Protein AF-A0A7C5HLB5-F1 (afdb_monomer)

Secondary structure (DSSP, 8-state):
--S--EEEES-TT---SS---HHHHHHHHHHTT-SEEEEE-SSTTS-HHHHHHHHHHHH-TT--EEEEE---TTTHHHHHTT-SEE---GGGEETTEE-HHHHHHHHHHHHHHHHHT--

Foldseek 3Di:
DVDAAEAEFPDLPDDDPDPDQSLRRLVVCVVVPHQAYEQEDNDPDDDPRLVSLVSNCVSPVPHAYEHEEDDDLVCPLVSVVRHDYYDYDPQQDDVNDGDVVSVVSSVVSVVVNVVVVVD

Structure (mmCIF, N/CA/C/O backbone):
data_AF-A0A7C5HLB5-F1
#
_entry.id   AF-A0A7C5HLB5-F1
#
loop_
_atom_site.group_PDB
_atom_site.id
_atom_site.type_symbol
_atom_site.label_atom_id
_atom_site.label_alt_id
_atom_site.label_comp_id
_atom_site.label_asym_id
_atom_site.label_entity_id
_atom_site.label_seq_id
_atom_site.pdbx_PDB_ins_code
_atom_site.Cartn_x
_atom_site.Cartn_y
_atom_site.Cartn_z
_atom_site.occupancy
_atom_site.B_iso_or_equiv
_atom_site.auth_seq_id
_atom_site.auth_comp_id
_atom_site.auth_asym_id
_atom_site.auth_atom_id
_atom_site.pdbx_PDB_model_num
ATOM 1 N N . HIS A 1 1 ? -5.167 -18.979 -12.570 1.00 63.41 1 HIS A N 1
ATOM 2 C CA . HIS A 1 1 ? -4.995 -19.943 -11.457 1.00 63.41 1 HIS A CA 1
ATOM 3 C C . HIS A 1 1 ? -6.162 -19.801 -10.476 1.00 63.41 1 HIS A C 1
ATOM 5 O O . HIS A 1 1 ? -6.791 -18.753 -10.482 1.00 63.41 1 HIS A O 1
ATOM 11 N N . THR A 1 2 ? -6.492 -20.826 -9.678 1.00 84.00 2 THR A N 1
ATOM 12 C CA . THR A 1 2 ? -7.593 -20.787 -8.680 1.00 84.00 2 THR A CA 1
ATOM 13 C C . THR A 1 2 ? -7.216 -20.083 -7.371 1.00 84.00 2 THR A C 1
ATOM 15 O O . THR A 1 2 ? -8.086 -19.793 -6.557 1.00 84.00 2 THR A O 1
ATOM 18 N N . VAL A 1 3 ? -5.930 -19.781 -7.180 1.00 91.50 3 VAL A N 1
ATOM 19 C CA . VAL A 1 3 ? -5.396 -19.002 -6.058 1.00 91.50 3 VAL A CA 1
ATOM 20 C C . VAL A 1 3 ? -4.789 -17.721 -6.617 1.00 91.50 3 VAL A C 1
ATOM 22 O O . VAL A 1 3 ? -4.031 -17.788 -7.585 1.00 91.50 3 VAL A O 1
ATOM 25 N N . ARG A 1 4 ? -5.133 -16.577 -6.015 1.00 93.19 4 ARG A N 1
ATOM 26 C CA . ARG A 1 4 ? -4.557 -15.268 -6.348 1.00 93.19 4 ARG A CA 1
ATOM 27 C C . ARG A 1 4 ? -3.281 -15.042 -5.534 1.00 93.19 4 ARG A C 1
ATOM 29 O O . ARG A 1 4 ? -3.267 -15.314 -4.334 1.00 93.19 4 ARG A O 1
ATOM 36 N N . VAL A 1 5 ? -2.232 -14.524 -6.164 1.00 94.50 5 VAL A N 1
ATOM 37 C CA . VAL A 1 5 ? -0.925 -14.250 -5.557 1.00 94.50 5 VAL A CA 1
ATOM 38 C C . VAL A 1 5 ? -0.680 -12.746 -5.525 1.00 94.50 5 VAL A C 1
ATOM 40 O O . VAL A 1 5 ? -0.581 -12.102 -6.563 1.00 94.50 5 VAL A O 1
ATOM 43 N N . MET A 1 6 ? -0.535 -12.181 -4.328 1.00 95.00 6 MET A N 1
ATOM 44 C CA . MET A 1 6 ? -0.157 -10.777 -4.151 1.00 95.00 6 MET A CA 1
ATOM 45 C C . MET A 1 6 ? 1.320 -10.698 -3.765 1.00 95.00 6 MET A C 1
ATOM 47 O O . MET A 1 6 ? 1.737 -11.345 -2.804 1.00 95.00 6 MET A O 1
ATOM 51 N N . ALA A 1 7 ? 2.112 -9.924 -4.505 1.00 94.00 7 ALA A N 1
ATOM 52 C CA . ALA A 1 7 ? 3.550 -9.806 -4.290 1.00 94.00 7 ALA A CA 1
ATOM 53 C C . ALA A 1 7 ? 3.890 -8.520 -3.528 1.00 94.00 7 ALA A C 1
ATOM 55 O O . ALA A 1 7 ? 3.663 -7.423 -4.034 1.00 94.00 7 ALA A O 1
ATOM 56 N N . ASP A 1 8 ? 4.460 -8.652 -2.330 1.00 91.12 8 ASP A N 1
ATOM 57 C CA . ASP A 1 8 ? 4.989 -7.520 -1.561 1.00 91.12 8 ASP A CA 1
ATOM 58 C C . ASP A 1 8 ? 6.353 -7.104 -2.111 1.00 91.12 8 ASP A C 1
ATOM 60 O O . ASP A 1 8 ? 7.316 -7.879 -2.105 1.00 91.12 8 ASP A O 1
ATOM 64 N N . ILE A 1 9 ? 6.422 -5.886 -2.645 1.00 88.88 9 ILE A N 1
ATOM 65 C CA . ILE A 1 9 ? 7.620 -5.348 -3.284 1.00 88.88 9 ILE A CA 1
ATOM 66 C C . ILE A 1 9 ? 8.285 -4.322 -2.368 1.00 88.88 9 ILE A C 1
ATOM 68 O O . ILE A 1 9 ? 7.635 -3.452 -1.798 1.00 88.88 9 ILE A O 1
ATOM 72 N N . HIS A 1 10 ? 9.616 -4.407 -2.255 1.00 80.75 10 HIS A N 1
ATOM 73 C CA . HIS A 1 10 ? 10.437 -3.454 -1.489 1.00 80.75 10 HIS A CA 1
ATOM 74 C C . HIS A 1 10 ? 10.045 -3.366 -0.000 1.00 80.75 10 HIS A C 1
ATOM 76 O O . HIS A 1 10 ? 9.947 -2.286 0.578 1.00 80.75 10 HIS A O 1
ATOM 82 N N . VAL A 1 11 ? 9.870 -4.529 0.635 1.00 68.50 11 VAL A N 1
ATOM 83 C CA . VAL A 1 11 ? 9.466 -4.663 2.043 1.00 68.50 11 VAL A CA 1
ATOM 84 C C . VAL A 1 11 ? 10.338 -3.866 3.021 1.00 68.50 11 VAL A C 1
ATOM 86 O O . VAL A 1 11 ? 11.567 -3.876 2.963 1.00 68.50 11 VAL A O 1
ATOM 89 N N . LYS A 1 12 ? 9.685 -3.250 4.011 1.00 65.38 12 LYS A N 1
ATOM 90 C CA . LYS A 1 12 ? 10.297 -2.423 5.071 1.00 65.38 12 LYS A CA 1
ATOM 91 C C . LYS A 1 12 ? 11.338 -3.121 5.959 1.00 65.38 12 LYS A C 1
ATOM 93 O O . LYS A 1 12 ? 12.068 -2.452 6.680 1.00 65.38 12 LYS A O 1
ATOM 98 N N . HIS A 1 13 ? 11.390 -4.453 5.938 1.00 61.34 13 HIS A N 1
ATOM 99 C CA . HIS A 1 13 ? 12.303 -5.256 6.760 1.00 61.34 13 HIS A CA 1
ATOM 100 C C . HIS 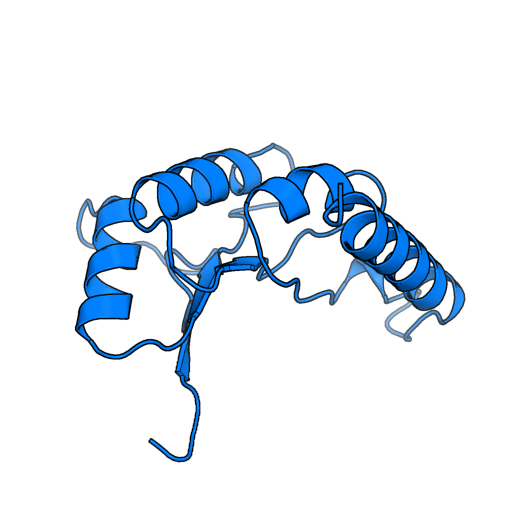A 1 13 ? 13.393 -5.963 5.947 1.00 61.34 13 HIS A C 1
ATOM 102 O O . HIS A 1 13 ? 14.120 -6.779 6.506 1.00 61.34 13 HIS A O 1
ATOM 108 N N . ALA A 1 14 ? 13.521 -5.670 4.647 1.00 61.62 14 ALA A N 1
ATOM 109 C CA . ALA A 1 14 ? 14.578 -6.235 3.819 1.00 61.62 14 ALA A CA 1
ATOM 110 C C . ALA A 1 14 ? 15.407 -5.150 3.135 1.00 61.62 14 ALA A C 1
ATOM 112 O O . ALA A 1 14 ? 14.915 -4.091 2.743 1.00 61.62 14 ALA A O 1
ATOM 113 N N . ILE A 1 15 ? 16.683 -5.468 2.950 1.00 64.31 15 ILE A N 1
ATOM 114 C CA . ILE A 1 15 ? 17.595 -4.710 2.104 1.00 64.31 15 ILE A CA 1
ATOM 115 C C . ILE A 1 15 ? 17.647 -5.434 0.765 1.00 64.31 15 ILE A C 1
ATOM 117 O O . ILE A 1 15 ? 17.928 -6.631 0.703 1.00 64.31 15 ILE A O 1
ATOM 121 N N . ILE A 1 16 ? 17.368 -4.711 -0.315 1.00 68.81 16 ILE A N 1
ATOM 122 C CA . ILE A 1 16 ? 17.506 -5.263 -1.660 1.00 68.81 16 ILE A CA 1
ATOM 123 C C . ILE A 1 16 ? 18.999 -5.288 -1.983 1.00 68.81 16 ILE A C 1
ATOM 125 O O . ILE A 1 16 ? 19.637 -4.241 -2.058 1.00 68.81 16 ILE A O 1
ATOM 129 N N . LEU A 1 17 ? 19.551 -6.492 -2.147 1.00 70.38 17 LEU A N 1
ATOM 130 C CA . LEU A 1 17 ? 20.986 -6.703 -2.380 1.00 70.38 17 LEU A CA 1
ATOM 131 C C . LEU A 1 17 ? 21.464 -6.109 -3.713 1.00 70.38 17 LEU A C 1
ATOM 133 O O . LEU A 1 17 ? 22.617 -5.716 -3.854 1.00 70.38 17 LEU A O 1
ATOM 137 N N . THR A 1 18 ? 20.567 -6.020 -4.691 1.00 72.44 18 THR A N 1
ATOM 138 C CA . THR A 1 18 ? 20.806 -5.369 -5.980 1.00 72.44 18 THR A CA 1
ATOM 139 C C . THR A 1 18 ? 20.166 -3.986 -5.993 1.00 72.44 18 THR A C 1
ATOM 141 O O . THR A 1 18 ? 19.036 -3.837 -5.531 1.00 72.44 18 THR A O 1
ATOM 144 N N . LYS A 1 19 ? 20.820 -2.983 -6.593 1.00 69.44 19 LYS A N 1
ATOM 145 C CA . LYS A 1 19 ? 20.194 -1.677 -6.861 1.00 69.44 19 LYS A CA 1
ATOM 146 C C . LYS A 1 19 ? 19.071 -1.850 -7.888 1.00 69.44 19 LYS A C 1
ATOM 148 O O . LYS A 1 19 ? 19.310 -1.735 -9.083 1.00 69.44 19 LYS A O 1
ATOM 153 N N . ARG A 1 20 ? 17.870 -2.178 -7.415 1.00 81.31 20 ARG A N 1
ATOM 154 C CA . ARG A 1 20 ? 16.668 -2.348 -8.231 1.00 81.31 20 ARG A CA 1
ATOM 155 C C . ARG A 1 20 ? 15.662 -1.283 -7.844 1.00 81.31 20 ARG A C 1
ATOM 157 O O . ARG A 1 20 ? 15.432 -1.069 -6.653 1.00 81.31 20 ARG A O 1
ATOM 164 N N . SER A 1 21 ? 15.086 -0.617 -8.833 1.00 89.31 21 SER A N 1
ATOM 165 C CA . SER A 1 21 ? 14.025 0.359 -8.596 1.00 89.31 21 SER A CA 1
ATOM 166 C C . SER A 1 21 ? 12.707 -0.344 -8.243 1.00 89.31 21 SER A C 1
ATOM 168 O O . SER A 1 21 ? 12.552 -1.554 -8.455 1.00 89.31 21 SER A O 1
ATOM 170 N N . ILE A 1 22 ? 11.752 0.380 -7.655 1.00 90.62 22 ILE A N 1
ATOM 171 C CA . ILE A 1 22 ? 10.452 -0.209 -7.301 1.00 90.62 22 ILE A CA 1
ATOM 172 C C . ILE A 1 22 ? 9.642 -0.540 -8.558 1.00 90.62 22 ILE A C 1
ATOM 174 O O . ILE A 1 22 ? 8.958 -1.557 -8.608 1.00 90.62 22 ILE A O 1
ATOM 178 N N . GLU A 1 23 ? 9.826 0.242 -9.618 1.00 94.38 23 GLU A N 1
ATOM 179 C CA . GLU A 1 23 ? 9.243 0.056 -10.943 1.00 94.38 23 GLU A CA 1
ATOM 180 C C . GLU A 1 23 ? 9.732 -1.240 -11.599 1.00 94.38 23 GLU A C 1
ATOM 182 O O . GLU A 1 23 ? 8.954 -1.982 -12.199 1.00 94.38 23 GLU A O 1
ATOM 187 N N . GLU A 1 24 ? 11.028 -1.537 -11.486 1.00 93.88 24 GLU A N 1
ATOM 188 C CA . GLU A 1 24 ? 11.601 -2.791 -11.977 1.00 93.88 24 GLU A CA 1
ATOM 189 C C . GLU A 1 24 ? 11.087 -3.995 -11.193 1.00 93.88 24 GLU A C 1
ATOM 191 O O . GLU A 1 24 ? 10.733 -5.005 -11.801 1.00 93.88 24 GLU A O 1
ATOM 196 N N . SER A 1 25 ? 11.016 -3.889 -9.864 1.00 93.12 25 SER A N 1
ATOM 197 C CA . SER A 1 25 ? 10.445 -4.942 -9.022 1.00 93.12 25 SER A CA 1
ATOM 198 C C . SER A 1 25 ? 8.964 -5.177 -9.311 1.00 93.12 25 SER A C 1
ATOM 200 O O . SER A 1 25 ? 8.551 -6.330 -9.394 1.00 93.12 25 SER A O 1
ATOM 202 N N . ALA A 1 26 ? 8.183 -4.115 -9.517 1.00 95.19 26 ALA A N 1
ATOM 203 C CA . ALA A 1 26 ? 6.773 -4.190 -9.885 1.00 95.19 26 ALA A CA 1
ATOM 204 C C . ALA A 1 26 ? 6.575 -4.929 -11.217 1.00 95.19 26 ALA A C 1
ATOM 206 O O . ALA A 1 26 ? 5.841 -5.916 -11.280 1.00 95.19 26 ALA A O 1
ATOM 207 N N . ARG A 1 27 ? 7.296 -4.514 -12.269 1.00 96.44 27 ARG A N 1
ATOM 208 C CA . ARG A 1 27 ? 7.228 -5.170 -13.585 1.00 96.44 27 ARG A CA 1
ATOM 209 C C . ARG A 1 27 ? 7.657 -6.632 -13.525 1.00 96.44 27 ARG A C 1
ATOM 211 O O . ARG A 1 27 ? 7.041 -7.470 -14.174 1.00 96.44 27 ARG A O 1
ATOM 218 N N . ASP A 1 28 ? 8.713 -6.942 -12.778 1.00 95.44 28 ASP A N 1
ATOM 219 C CA . ASP A 1 28 ? 9.201 -8.315 -12.633 1.00 95.44 28 ASP A CA 1
ATOM 220 C C . ASP A 1 28 ? 8.200 -9.198 -11.878 1.00 95.44 28 ASP A C 1
ATOM 222 O O . ASP A 1 28 ? 7.924 -10.310 -12.319 1.00 95.44 28 ASP A O 1
ATOM 226 N N . ALA A 1 29 ? 7.600 -8.695 -10.796 1.00 95.38 29 ALA A N 1
ATOM 227 C CA . ALA A 1 29 ? 6.574 -9.417 -10.047 1.00 95.38 29 ALA A CA 1
ATOM 228 C C . ALA A 1 29 ? 5.355 -9.749 -10.925 1.00 95.38 29 ALA A C 1
ATOM 230 O O . ALA A 1 29 ? 4.934 -10.905 -10.973 1.00 95.38 29 ALA A O 1
ATOM 231 N N . LEU A 1 30 ? 4.842 -8.774 -11.686 1.00 96.81 30 LEU A N 1
ATOM 232 C CA . LEU A 1 30 ? 3.727 -8.991 -12.617 1.00 96.81 30 LEU A CA 1
ATOM 233 C C . LEU A 1 30 ? 4.095 -9.986 -13.727 1.00 96.81 30 LEU A C 1
ATOM 235 O O . LEU A 1 30 ? 3.344 -10.921 -13.993 1.00 96.81 30 LEU A O 1
ATOM 239 N N . ARG A 1 31 ? 5.286 -9.856 -14.332 1.00 96.25 31 ARG A N 1
ATOM 240 C CA . ARG A 1 31 ? 5.790 -10.810 -15.343 1.00 96.25 31 ARG A CA 1
ATOM 241 C C . ARG A 1 31 ? 5.920 -12.236 -14.807 1.00 96.25 31 ARG A C 1
ATOM 243 O O . ARG A 1 31 ? 5.810 -13.182 -15.579 1.00 96.25 31 ARG A O 1
ATOM 250 N N . ARG A 1 32 ? 6.159 -12.393 -13.504 1.00 95.38 32 ARG A N 1
ATOM 251 C CA . ARG A 1 32 ? 6.253 -13.687 -12.808 1.00 95.38 32 ARG A CA 1
ATOM 252 C C . ARG A 1 32 ? 4.901 -14.219 -12.323 1.00 95.38 32 ARG A C 1
ATOM 254 O O . ARG A 1 32 ? 4.876 -15.253 -11.663 1.00 95.38 32 ARG A O 1
ATOM 261 N N . GLY A 1 33 ? 3.800 -13.553 -12.672 1.00 95.31 33 GLY A N 1
ATOM 262 C CA . GLY A 1 33 ? 2.442 -14.024 -12.408 1.00 95.31 33 GLY A CA 1
ATOM 263 C C . GLY A 1 33 ? 1.818 -13.502 -11.116 1.00 95.31 33 GLY A C 1
ATOM 264 O O . GLY A 1 33 ? 0.877 -14.119 -10.625 1.00 95.31 33 GLY A O 1
ATOM 265 N N . ALA A 1 34 ? 2.317 -12.399 -10.547 1.00 96.75 34 ALA A N 1
ATOM 266 C CA . ALA A 1 34 ? 1.606 -11.724 -9.464 1.00 96.75 34 ALA A CA 1
ATOM 267 C C . ALA A 1 34 ? 0.269 -11.154 -9.969 1.00 96.75 34 ALA A C 1
ATOM 269 O O . ALA A 1 34 ? 0.225 -10.453 -10.978 1.00 96.75 34 ALA A O 1
ATOM 270 N N . ASP A 1 35 ? -0.806 -11.424 -9.235 1.00 97.00 35 ASP A N 1
ATOM 271 C CA . ASP A 1 35 ? -2.146 -10.898 -9.494 1.00 97.00 35 ASP A CA 1
ATOM 272 C C . ASP A 1 35 ? -2.341 -9.475 -8.952 1.00 97.00 35 ASP A C 1
ATOM 274 O O . ASP A 1 35 ? -3.224 -8.761 -9.420 1.00 97.00 35 ASP A O 1
ATOM 278 N N . ALA A 1 36 ? -1.551 -9.081 -7.951 1.00 96.94 36 ALA A N 1
ATOM 279 C CA . ALA A 1 36 ? -1.519 -7.729 -7.406 1.00 96.94 36 ALA A CA 1
ATOM 280 C C . ALA A 1 36 ? -0.158 -7.423 -6.769 1.00 96.94 36 ALA A C 1
ATOM 282 O O . ALA A 1 36 ? 0.584 -8.326 -6.367 1.00 96.94 36 ALA A O 1
ATOM 283 N N . LEU A 1 37 ? 0.146 -6.138 -6.638 1.00 96.88 37 LEU A N 1
ATOM 284 C CA . LEU A 1 37 ? 1.351 -5.622 -6.002 1.00 96.88 37 LEU A CA 1
ATOM 285 C C . LEU A 1 37 ? 0.997 -5.024 -4.646 1.00 96.88 37 LEU A C 1
ATOM 287 O O . LEU A 1 37 ? 0.135 -4.155 -4.561 1.00 96.88 37 LEU A O 1
ATOM 291 N N . ILE A 1 38 ? 1.686 -5.448 -3.592 1.00 94.56 38 ILE A N 1
ATOM 292 C CA . ILE A 1 38 ? 1.606 -4.805 -2.283 1.00 94.56 38 ILE A CA 1
ATOM 293 C C . ILE A 1 38 ? 2.772 -3.822 -2.170 1.00 94.56 38 ILE A C 1
ATOM 295 O O . ILE A 1 38 ? 3.930 -4.202 -2.335 1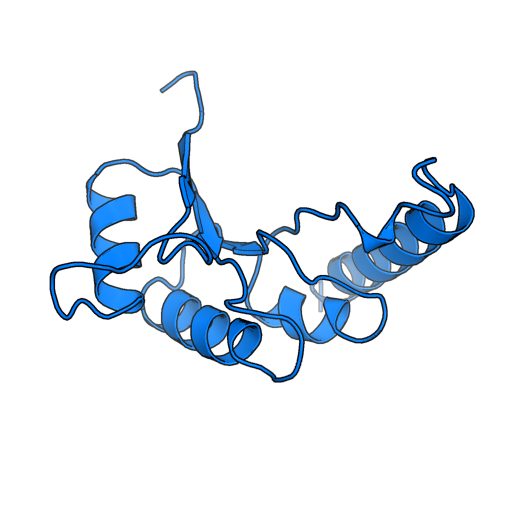.00 94.56 38 ILE A O 1
ATOM 299 N N . VAL A 1 39 ? 2.459 -2.555 -1.897 1.00 91.88 39 VAL A N 1
ATOM 300 C CA . VAL A 1 39 ? 3.438 -1.480 -1.690 1.00 91.88 39 VAL A CA 1
ATOM 301 C C . VAL A 1 39 ? 3.371 -1.033 -0.236 1.00 91.88 39 VAL A C 1
ATOM 303 O O . VAL A 1 39 ? 2.333 -0.574 0.250 1.00 91.88 39 VAL A O 1
ATOM 306 N N . THR A 1 40 ? 4.484 -1.175 0.478 1.00 82.75 40 THR A N 1
ATOM 307 C CA . THR A 1 40 ? 4.564 -0.937 1.923 1.00 82.75 40 THR A CA 1
ATOM 308 C C . THR A 1 40 ? 5.499 0.236 2.223 1.00 82.75 40 THR A C 1
ATOM 310 O O . THR A 1 40 ? 6.632 0.267 1.757 1.00 82.75 40 THR A O 1
ATOM 313 N N . GLY A 1 41 ? 5.062 1.190 3.052 1.00 67.69 41 GLY A N 1
ATOM 314 C CA . GLY A 1 41 ? 5.917 2.298 3.499 1.00 67.69 41 GLY A CA 1
ATOM 315 C C . GLY A 1 41 ? 7.123 1.831 4.330 1.00 67.69 41 GLY A C 1
ATOM 316 O O . GLY A 1 41 ? 7.013 0.884 5.113 1.00 67.69 41 GLY A O 1
ATOM 317 N N . ARG A 1 42 ? 8.273 2.507 4.172 1.00 60.28 42 ARG A N 1
ATOM 318 C CA . ARG A 1 42 ? 9.564 2.057 4.723 1.00 60.28 42 ARG A CA 1
ATOM 319 C C . ARG A 1 42 ? 9.747 2.241 6.238 1.00 60.28 42 ARG A C 1
ATOM 321 O O . ARG A 1 42 ? 10.169 1.282 6.860 1.00 60.28 42 ARG A O 1
ATOM 328 N N . VAL A 1 43 ? 9.389 3.363 6.869 1.00 52.25 43 VAL A N 1
ATOM 329 C CA . VAL A 1 43 ? 9.380 3.564 8.345 1.00 52.25 43 VAL A CA 1
ATOM 330 C C . VAL A 1 43 ? 8.446 4.748 8.671 1.00 52.25 43 VAL A C 1
ATOM 332 O O . VAL A 1 43 ? 8.236 5.614 7.827 1.00 52.25 43 VAL A O 1
ATOM 335 N N . THR A 1 44 ? 7.861 4.786 9.875 1.00 40.22 44 THR A N 1
ATOM 336 C CA . THR A 1 44 ? 7.098 5.928 10.422 1.00 40.22 44 THR A CA 1
ATOM 337 C C . THR A 1 44 ? 7.923 7.218 10.438 1.00 40.22 44 THR A C 1
ATOM 339 O O . THR A 1 44 ? 8.939 7.255 11.126 1.00 40.22 44 THR A O 1
ATOM 342 N N . GLY A 1 45 ? 7.462 8.280 9.769 1.00 41.09 45 GLY A N 1
ATOM 343 C CA . GLY A 1 45 ? 8.008 9.629 9.978 1.00 41.09 45 GLY A CA 1
ATOM 344 C C . GLY A 1 45 ? 7.963 10.577 8.783 1.00 41.09 45 GLY A C 1
ATOM 345 O O . GLY A 1 45 ? 7.856 11.770 9.005 1.00 41.09 45 GLY A O 1
ATOM 346 N N . ASP A 1 46 ? 7.965 10.079 7.548 1.00 41.50 46 ASP A N 1
ATOM 347 C CA . ASP A 1 46 ? 7.855 10.915 6.341 1.00 41.50 46 ASP A CA 1
ATOM 348 C C . ASP A 1 46 ? 7.135 10.157 5.221 1.00 41.50 46 ASP A C 1
ATOM 350 O O . ASP A 1 46 ? 6.675 9.041 5.463 1.00 41.50 46 ASP A O 1
ATOM 354 N N . ALA A 1 47 ? 6.976 10.752 4.032 1.00 48.44 47 ALA A N 1
ATOM 355 C CA . ALA A 1 47 ? 6.152 10.260 2.921 1.00 48.44 47 ALA A CA 1
ATOM 356 C C . ALA A 1 47 ? 6.915 9.468 1.821 1.00 48.44 47 ALA A C 1
ATOM 358 O O . ALA A 1 47 ? 7.024 9.954 0.698 1.00 48.44 47 ALA A O 1
ATOM 359 N N . PRO A 1 48 ? 7.391 8.225 2.059 1.00 57.53 48 PRO A N 1
ATOM 360 C CA . PRO A 1 48 ? 7.903 7.357 1.002 1.00 57.53 48 PRO A CA 1
ATOM 361 C C . PRO A 1 48 ? 6.806 6.512 0.339 1.00 57.53 48 PRO A C 1
ATOM 363 O O . PRO A 1 48 ? 7.008 6.023 -0.760 1.00 57.53 48 PRO A O 1
ATOM 366 N N . ILE A 1 49 ? 5.625 6.344 0.952 1.00 73.94 49 ILE A N 1
ATOM 367 C CA . ILE A 1 49 ? 4.604 5.443 0.390 1.00 73.94 49 ILE A CA 1
ATOM 368 C C . ILE A 1 49 ? 3.882 6.030 -0.826 1.00 73.94 49 ILE A C 1
ATOM 370 O O . ILE A 1 49 ? 3.584 5.302 -1.763 1.00 73.94 49 ILE A O 1
ATOM 374 N N . LEU A 1 50 ? 3.598 7.335 -0.832 1.00 86.25 50 LEU A N 1
ATOM 375 C CA . LEU A 1 50 ? 2.845 7.946 -1.924 1.00 86.25 50 LEU A CA 1
ATOM 376 C C . LEU A 1 50 ? 3.684 8.074 -3.198 1.00 86.25 50 LEU A C 1
ATOM 378 O O . LEU A 1 50 ? 3.173 7.820 -4.283 1.00 86.25 50 LEU A O 1
ATOM 382 N N . ASP A 1 51 ? 4.953 8.467 -3.070 1.00 87.94 51 ASP A N 1
ATOM 383 C CA . ASP A 1 51 ? 5.871 8.538 -4.209 1.00 87.94 51 ASP A CA 1
ATOM 384 C C . ASP A 1 51 ? 6.096 7.150 -4.820 1.00 87.94 51 ASP A C 1
ATOM 386 O O . ASP A 1 51 ? 5.938 6.971 -6.026 1.00 87.94 51 ASP A O 1
ATOM 390 N N . ASP A 1 52 ? 6.329 6.138 -3.981 1.00 90.19 52 ASP A N 1
ATOM 391 C CA . ASP A 1 52 ? 6.440 4.749 -4.426 1.00 90.19 52 ASP A CA 1
ATOM 392 C C . ASP A 1 52 ? 5.150 4.272 -5.120 1.00 90.19 52 ASP A C 1
ATOM 394 O O . ASP A 1 52 ? 5.216 3.687 -6.201 1.00 90.19 52 ASP A O 1
ATOM 398 N N . LEU A 1 53 ? 3.966 4.577 -4.573 1.00 92.69 53 LEU A N 1
ATOM 399 C CA . LEU A 1 53 ? 2.685 4.261 -5.220 1.00 92.69 53 LEU A CA 1
ATOM 400 C C . LEU A 1 53 ? 2.523 4.965 -6.573 1.00 92.69 53 LEU A C 1
ATOM 402 O O . LEU A 1 53 ? 2.104 4.326 -7.538 1.00 92.69 53 LEU A O 1
ATOM 406 N N . LYS A 1 54 ? 2.879 6.253 -6.671 1.00 93.94 54 LYS A N 1
ATOM 407 C CA . LYS A 1 54 ? 2.859 7.018 -7.928 1.00 93.94 54 LYS A CA 1
ATOM 408 C C . LYS A 1 54 ? 3.759 6.369 -8.971 1.00 93.94 54 LYS A C 1
ATOM 410 O O . LYS A 1 54 ? 3.319 6.127 -10.092 1.00 93.94 54 LYS A O 1
ATOM 415 N N . ARG A 1 55 ? 4.991 6.039 -8.589 1.00 94.75 55 ARG A N 1
ATOM 416 C CA . ARG A 1 55 ? 5.986 5.412 -9.464 1.00 94.75 55 ARG A CA 1
ATOM 417 C C . ARG A 1 55 ? 5.547 4.025 -9.920 1.00 94.75 55 ARG A C 1
ATOM 419 O O . ARG A 1 55 ? 5.650 3.715 -11.105 1.00 94.75 55 ARG A O 1
ATOM 426 N N . VAL A 1 56 ? 4.993 3.207 -9.021 1.00 95.44 56 VAL A N 1
ATOM 427 C CA . VAL A 1 56 ? 4.453 1.882 -9.370 1.00 95.44 56 VAL A CA 1
ATOM 428 C C . VAL A 1 56 ? 3.238 2.005 -10.290 1.00 95.44 56 VAL A C 1
ATOM 430 O O . VAL A 1 56 ? 3.208 1.321 -11.310 1.00 95.44 56 VAL A O 1
ATOM 433 N N . ARG A 1 57 ? 2.280 2.899 -10.001 1.00 96.31 57 ARG A N 1
ATOM 434 C CA . ARG A 1 57 ? 1.111 3.142 -10.865 1.00 96.31 57 ARG A CA 1
ATOM 435 C C . ARG A 1 57 ? 1.524 3.635 -12.251 1.00 96.31 57 ARG A C 1
ATOM 437 O O . ARG A 1 57 ? 1.000 3.146 -13.240 1.00 96.31 57 ARG A O 1
ATOM 444 N N . GLN A 1 58 ? 2.484 4.555 -12.344 1.00 97.06 58 GLN A N 1
ATOM 445 C CA . GLN A 1 58 ? 3.018 5.021 -13.631 1.00 97.06 58 GLN A CA 1
ATOM 446 C C . GLN A 1 58 ? 3.722 3.899 -14.403 1.00 97.06 58 GLN A C 1
ATOM 448 O O . GLN A 1 58 ? 3.548 3.769 -15.611 1.00 97.06 58 GLN A O 1
ATOM 453 N N . ALA A 1 59 ? 4.515 3.074 -13.715 1.00 96.88 59 ALA A N 1
ATOM 454 C CA . ALA A 1 59 ? 5.238 1.967 -14.331 1.00 96.88 59 ALA A CA 1
ATOM 455 C C . ALA A 1 59 ? 4.329 0.803 -14.754 1.00 96.88 59 ALA A C 1
ATOM 457 O O . ALA A 1 59 ? 4.682 0.078 -15.687 1.00 96.88 59 ALA A O 1
ATOM 458 N N . CYS A 1 60 ? 3.213 0.602 -14.046 1.00 97.25 60 CYS A N 1
ATOM 459 C CA . CYS A 1 60 ? 2.254 -0.482 -14.244 1.00 97.25 60 CYS A CA 1
ATOM 460 C C . CYS A 1 60 ? 0.805 0.059 -14.154 1.00 97.25 60 CYS A C 1
ATOM 462 O O . CYS A 1 60 ? 0.136 -0.174 -13.144 1.00 97.25 60 CYS A O 1
ATOM 464 N N . PRO A 1 61 ? 0.306 0.76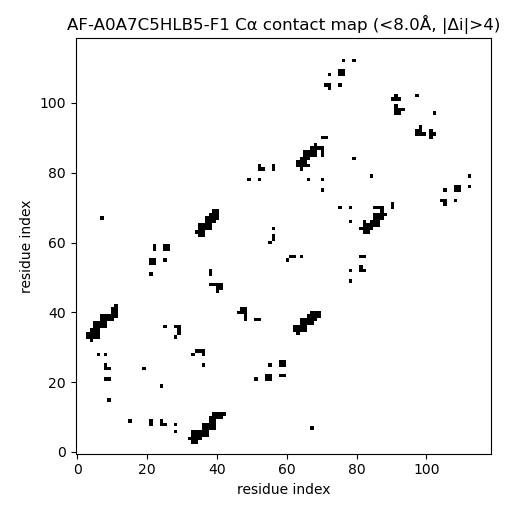8 -15.189 1.00 96.75 61 PRO A N 1
ATOM 465 C CA . PRO A 1 61 ? -0.983 1.474 -15.141 1.00 96.75 61 PRO A CA 1
ATOM 466 C C . PRO A 1 61 ? -2.184 0.588 -14.810 1.00 96.75 61 PRO A C 1
ATOM 468 O O . PRO A 1 61 ? -3.045 1.000 -14.041 1.00 96.75 61 PRO A O 1
ATOM 471 N N . GLU A 1 62 ? -2.183 -0.647 -15.309 1.00 96.31 62 GLU A N 1
ATOM 472 C CA . GLU A 1 62 ? -3.278 -1.617 -15.154 1.00 96.31 62 GLU A CA 1
ATOM 473 C C . GLU A 1 62 ? -3.117 -2.536 -13.933 1.00 96.31 62 GLU A C 1
ATOM 475 O O . GLU A 1 62 ? -3.907 -3.454 -13.730 1.00 96.31 62 GLU A O 1
ATOM 480 N N . ALA A 1 63 ? -2.061 -2.362 -13.132 1.00 96.69 63 ALA A N 1
ATOM 481 C CA . ALA A 1 63 ? -1.818 -3.255 -12.007 1.00 96.69 63 ALA A CA 1
ATOM 482 C C . ALA A 1 63 ? -2.845 -3.046 -10.889 1.00 96.69 63 ALA A C 1
ATOM 484 O O . ALA A 1 63 ? -3.169 -1.913 -10.524 1.00 96.69 63 ALA A O 1
ATOM 485 N N . GLU A 1 64 ? -3.275 -4.145 -10.275 1.00 97.50 64 GLU A N 1
ATOM 486 C CA . GLU A 1 64 ? -3.921 -4.103 -8.967 1.00 97.50 64 GLU A CA 1
ATOM 487 C C . GLU A 1 64 ? -2.864 -3.762 -7.913 1.00 97.50 64 GLU A C 1
ATOM 489 O O . GLU A 1 64 ? -1.898 -4.505 -7.718 1.00 97.50 64 GLU A O 1
ATOM 494 N N . ILE A 1 65 ? -3.022 -2.616 -7.253 1.00 96.88 65 ILE A N 1
ATOM 495 C CA . ILE A 1 65 ? -2.074 -2.101 -6.264 1.00 96.88 65 ILE A CA 1
ATOM 496 C C . ILE A 1 65 ? -2.751 -2.054 -4.898 1.00 96.88 65 ILE A C 1
ATOM 498 O O . ILE A 1 65 ? -3.819 -1.470 -4.725 1.00 96.88 65 ILE A O 1
ATOM 502 N N . VAL A 1 66 ? -2.095 -2.635 -3.901 1.00 96.00 66 VAL A N 1
ATOM 503 C CA . VAL A 1 66 ? -2.561 -2.706 -2.520 1.00 96.00 66 VAL A CA 1
ATOM 504 C C . VAL A 1 66 ? -1.582 -1.967 -1.617 1.00 96.00 66 VAL A C 1
ATOM 506 O O . VAL A 1 66 ? -0.383 -2.236 -1.615 1.00 96.00 66 VAL A O 1
ATOM 509 N N . VAL A 1 67 ? -2.086 -1.059 -0.789 1.00 93.31 67 VAL A N 1
ATOM 510 C CA . VAL A 1 67 ? -1.289 -0.431 0.268 1.00 93.31 67 VAL A CA 1
ATOM 511 C C . VAL A 1 67 ? -1.060 -1.445 1.388 1.00 93.31 67 VAL A C 1
ATOM 513 O O . VAL A 1 67 ? -2.010 -1.878 2.037 1.00 93.31 67 VAL A O 1
ATOM 516 N N . GLY A 1 68 ? 0.191 -1.824 1.645 1.00 91.06 68 GLY A N 1
ATOM 517 C CA . GLY A 1 68 ? 0.531 -2.868 2.619 1.00 91.06 68 GLY A CA 1
ATOM 518 C C . GLY A 1 68 ? 0.515 -2.413 4.081 1.00 91.06 68 GLY A C 1
ATOM 519 O O . GLY A 1 68 ? 0.278 -3.214 4.984 1.00 91.06 68 GLY A O 1
ATOM 520 N N . SER A 1 69 ? 0.765 -1.126 4.349 1.00 85.56 69 SER A N 1
ATOM 521 C CA . SER A 1 69 ? 0.618 -0.539 5.688 1.00 85.56 69 SER A CA 1
ATOM 522 C C . SER A 1 69 ? 0.632 0.990 5.653 1.00 85.56 69 SER A C 1
ATOM 524 O O . SER A 1 69 ? 0.991 1.588 4.644 1.00 85.56 69 SER A O 1
ATOM 526 N N . GLY A 1 70 ? 0.295 1.628 6.778 1.00 84.62 70 GLY A N 1
ATOM 527 C CA . GLY A 1 70 ? 0.406 3.085 6.931 1.00 84.62 70 GLY A CA 1
ATOM 528 C C . GLY A 1 70 ? -0.838 3.874 6.517 1.00 84.62 70 GLY A C 1
ATOM 529 O O . GLY A 1 70 ? -0.818 5.100 6.574 1.00 84.62 70 GLY A O 1
ATOM 530 N N . THR A 1 71 ? -1.933 3.204 6.153 1.00 90.56 71 THR A N 1
ATOM 531 C CA . THR A 1 71 ? -3.221 3.860 5.899 1.00 90.56 71 THR A CA 1
ATOM 532 C C . THR A 1 71 ? -3.808 4.443 7.184 1.00 90.56 71 THR A C 1
ATOM 534 O O . THR A 1 71 ? -3.901 3.774 8.217 1.00 90.56 71 THR A O 1
ATOM 537 N N . THR A 1 72 ? -4.243 5.693 7.096 1.00 91.44 72 THR A N 1
ATOM 538 C CA . THR A 1 72 ? -4.883 6.475 8.152 1.00 91.44 72 THR A CA 1
ATOM 539 C C . THR A 1 72 ? -6.078 7.240 7.569 1.00 91.44 72 THR A C 1
ATOM 541 O O . THR A 1 72 ? -6.189 7.392 6.351 1.00 91.44 72 THR A O 1
ATOM 544 N N . PRO A 1 73 ? -6.982 7.778 8.407 1.00 93.44 73 PRO A N 1
ATOM 545 C CA . PRO A 1 73 ? -8.052 8.653 7.933 1.00 93.44 73 PRO A CA 1
ATOM 546 C C . PRO A 1 73 ? -7.563 9.885 7.166 1.00 93.44 73 PRO A C 1
ATOM 548 O O . PRO A 1 73 ? -8.311 10.433 6.365 1.00 93.44 73 PRO A O 1
ATOM 551 N N . GLN A 1 74 ? -6.340 10.341 7.447 1.00 91.62 74 GLN A N 1
ATOM 552 C CA . GLN A 1 74 ? -5.767 11.548 6.861 1.00 91.62 74 GLN A CA 1
ATOM 553 C C . GLN A 1 74 ? -5.243 11.310 5.444 1.00 91.62 74 GLN A C 1
ATOM 555 O O . GLN A 1 74 ? -5.340 12.212 4.622 1.00 91.62 74 GLN A O 1
ATOM 560 N N . ASN A 1 75 ? -4.719 10.115 5.148 1.00 90.94 75 ASN A N 1
ATOM 561 C CA . ASN A 1 75 ? -4.079 9.829 3.860 1.00 90.94 75 ASN A CA 1
ATOM 562 C C . ASN A 1 75 ? -4.897 8.911 2.936 1.00 90.94 75 ASN A C 1
ATOM 564 O O . ASN A 1 75 ? -4.579 8.816 1.758 1.00 90.94 75 ASN A O 1
ATOM 568 N N . ILE A 1 76 ? -5.962 8.258 3.418 1.00 92.00 76 ILE A N 1
ATOM 569 C CA . ILE A 1 76 ? -6.711 7.262 2.629 1.00 92.00 76 ILE A CA 1
ATOM 570 C C . ILE A 1 76 ? -7.214 7.791 1.278 1.00 92.00 76 ILE A C 1
ATOM 572 O O . ILE A 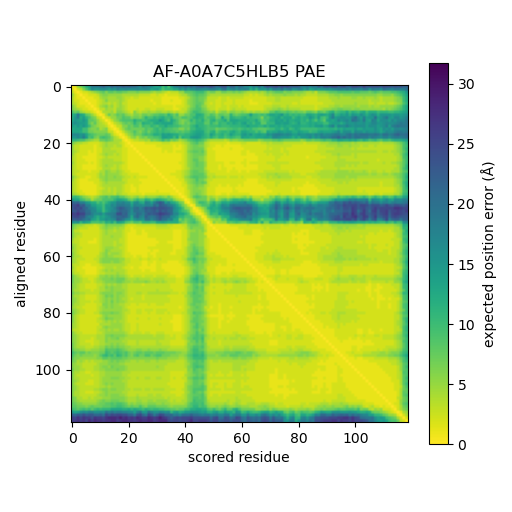1 76 ? -7.124 7.074 0.287 1.00 92.00 76 ILE A O 1
ATOM 576 N N . LYS A 1 77 ? -7.693 9.042 1.219 1.00 92.31 77 LYS A N 1
ATOM 577 C CA . LYS A 1 77 ? -8.194 9.651 -0.026 1.00 92.31 77 LYS A CA 1
ATOM 578 C C . LYS A 1 77 ? -7.083 9.838 -1.058 1.00 92.31 77 LYS A C 1
ATOM 580 O O . LYS A 1 77 ? -7.282 9.567 -2.233 1.00 92.31 77 LYS A O 1
ATOM 585 N N . GLU A 1 78 ? -5.911 10.266 -0.605 1.00 92.12 78 GLU A N 1
ATOM 586 C CA . GLU A 1 78 ? -4.745 10.473 -1.461 1.00 92.12 78 GLU A CA 1
ATOM 587 C C . GLU A 1 78 ? -4.159 9.138 -1.945 1.00 92.12 78 GLU A C 1
ATOM 589 O O . GLU A 1 78 ? -3.864 8.978 -3.127 1.00 92.12 78 GLU A O 1
ATOM 594 N N . LEU A 1 79 ? -4.055 8.149 -1.049 1.00 92.38 79 LEU A N 1
ATOM 595 C CA . LEU A 1 79 ? -3.571 6.808 -1.386 1.00 92.38 79 LEU A CA 1
ATOM 596 C C . LEU A 1 79 ? -4.467 6.117 -2.421 1.00 92.38 79 LEU A C 1
ATOM 598 O O . LEU A 1 79 ? -3.961 5.453 -3.326 1.00 92.38 79 LEU A O 1
ATOM 602 N N . ALA A 1 80 ? -5.784 6.291 -2.312 1.00 92.94 80 ALA A N 1
ATOM 603 C CA . ALA A 1 80 ? -6.739 5.691 -3.235 1.00 92.94 80 ALA A CA 1
ATOM 604 C C . ALA A 1 80 ? -6.660 6.239 -4.668 1.00 92.94 80 ALA A C 1
ATOM 6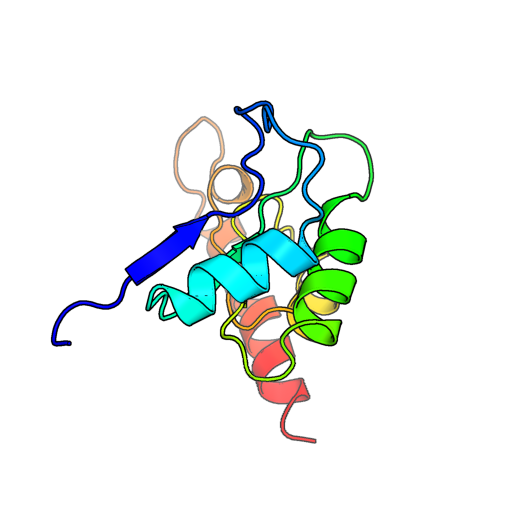06 O O . ALA A 1 80 ? -7.109 5.575 -5.593 1.00 92.94 80 ALA A O 1
ATOM 607 N N . GLY A 1 81 ? -6.032 7.401 -4.882 1.00 93.38 81 GLY A N 1
ATOM 608 C CA . GLY A 1 81 ? -5.736 7.890 -6.233 1.00 93.38 81 GLY A CA 1
ATOM 609 C C . GLY A 1 81 ? -4.719 7.026 -6.991 1.00 93.38 81 GLY A C 1
ATOM 610 O O . GLY A 1 81 ? -4.589 7.151 -8.205 1.00 93.38 81 GLY A O 1
ATOM 611 N N . TYR A 1 82 ? -3.990 6.149 -6.290 1.00 94.56 82 TYR A N 1
ATOM 612 C CA . TYR A 1 82 ? -2.932 5.316 -6.870 1.00 94.56 82 TYR A CA 1
ATOM 613 C C . TYR A 1 82 ? -3.089 3.821 -6.559 1.00 94.56 82 TYR A C 1
ATOM 615 O O . TYR A 1 82 ? -2.511 2.994 -7.268 1.00 94.56 82 TYR A O 1
ATOM 623 N N . ALA A 1 8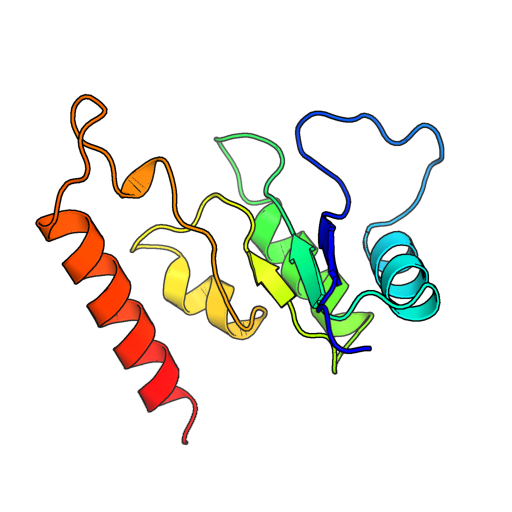3 ? -3.876 3.461 -5.543 1.00 94.31 83 ALA A N 1
ATOM 624 C CA . ALA A 1 83 ? -4.074 2.091 -5.078 1.00 94.31 83 ALA A CA 1
ATOM 625 C C . ALA A 1 83 ? -5.548 1.665 -5.113 1.00 94.31 83 ALA A C 1
ATOM 627 O O . ALA A 1 83 ? -6.445 2.458 -4.850 1.00 94.31 83 ALA A O 1
ATOM 628 N N . ASN A 1 84 ? -5.772 0.379 -5.371 1.00 95.25 84 ASN A N 1
ATOM 629 C CA . ASN A 1 84 ? -7.082 -0.262 -5.452 1.00 95.25 84 ASN A CA 1
ATOM 630 C C . ASN A 1 84 ? -7.587 -0.719 -4.074 1.00 95.25 84 ASN A C 1
ATOM 632 O O . ASN A 1 84 ? -8.788 -0.765 -3.825 1.00 95.25 84 ASN A O 1
ATOM 636 N N . ALA A 1 85 ? -6.673 -1.071 -3.165 1.00 95.06 85 ALA A N 1
ATOM 637 C CA . ALA A 1 85 ? -7.018 -1.562 -1.834 1.00 95.06 85 ALA A CA 1
ATOM 638 C C . ALA A 1 85 ? -5.974 -1.174 -0.779 1.00 95.06 85 ALA A C 1
ATOM 640 O O . ALA A 1 85 ? -4.877 -0.710 -1.092 1.00 95.06 85 ALA A O 1
ATOM 641 N N . ALA A 1 86 ? -6.304 -1.395 0.495 1.00 93.88 86 ALA A N 1
ATOM 642 C CA . ALA A 1 86 ? -5.402 -1.153 1.614 1.00 93.88 86 ALA A CA 1
ATOM 643 C C . ALA A 1 86 ? -5.542 -2.213 2.713 1.00 93.88 86 ALA A C 1
ATOM 645 O O . ALA A 1 86 ? -6.648 -2.602 3.089 1.00 93.88 86 ALA A O 1
ATOM 646 N N . ILE A 1 87 ? -4.409 -2.624 3.280 1.00 93.38 87 ILE A N 1
ATOM 647 C CA . ILE A 1 87 ? -4.315 -3.490 4.455 1.00 93.38 87 ILE A CA 1
ATOM 648 C C . ILE A 1 87 ? -4.083 -2.604 5.684 1.00 93.38 87 ILE A C 1
ATOM 650 O O . ILE A 1 87 ? -3.067 -1.916 5.807 1.00 93.38 87 ILE A O 1
ATOM 654 N N . VAL A 1 88 ? -5.025 -2.631 6.631 1.00 92.69 88 VAL A N 1
ATOM 655 C CA . VAL A 1 88 ? -4.993 -1.768 7.821 1.00 92.69 88 VAL A CA 1
ATOM 656 C C . VAL A 1 88 ? -4.877 -2.610 9.088 1.00 92.69 88 VAL A C 1
ATOM 658 O O . VAL A 1 88 ? -5.786 -3.344 9.460 1.00 92.69 88 VAL A O 1
ATOM 661 N N . GLY A 1 89 ? -3.731 -2.493 9.761 1.00 91.44 89 GLY A N 1
ATOM 662 C CA . GLY A 1 89 ? -3.426 -3.218 10.997 1.00 91.44 89 GLY A CA 1
ATOM 663 C C . GLY A 1 89 ? -3.438 -2.316 12.229 1.00 91.44 89 GLY A C 1
ATOM 664 O O . GLY A 1 89 ? -4.453 -2.177 12.908 1.00 91.44 89 GLY A O 1
ATOM 665 N N . THR A 1 90 ? -2.288 -1.706 12.538 1.00 90.50 90 THR A N 1
ATOM 666 C CA . THR A 1 90 ? -2.042 -0.950 13.782 1.00 90.50 90 THR A CA 1
ATOM 667 C C . THR A 1 90 ? -3.085 0.129 14.059 1.00 90.50 90 THR A C 1
ATOM 669 O O . THR A 1 90 ? -3.519 0.262 15.200 1.00 90.50 90 THR A O 1
ATOM 672 N N . TYR A 1 91 ? -3.537 0.858 13.032 1.00 92.25 91 TYR A N 1
ATOM 673 C CA . TYR A 1 91 ? -4.553 1.898 13.204 1.00 92.25 91 TYR A CA 1
ATOM 674 C C . TYR A 1 91 ? -5.846 1.345 13.818 1.00 92.25 91 TYR A C 1
ATOM 676 O O . TYR A 1 91 ? -6.415 1.986 14.693 1.00 92.25 91 TYR A O 1
ATOM 684 N N . PHE A 1 92 ? -6.280 0.136 13.446 1.00 95.94 92 PHE A N 1
ATOM 685 C CA . PHE A 1 92 ? -7.491 -0.476 14.000 1.00 95.94 92 PHE A CA 1
ATOM 686 C C . PHE A 1 92 ? -7.379 -0.874 15.467 1.00 95.94 92 PHE A C 1
ATOM 688 O O . PHE A 1 92 ? -8.397 -1.224 16.055 1.00 95.94 92 PHE A O 1
ATOM 695 N N . LYS A 1 93 ? -6.193 -0.820 16.080 1.00 94.75 93 LYS A N 1
ATOM 696 C CA . LYS A 1 93 ? -5.994 -1.253 17.462 1.00 94.75 93 LYS A CA 1
ATOM 697 C C . LYS A 1 93 ? -5.996 -0.076 18.445 1.00 94.75 93 LYS A C 1
ATOM 699 O O . LYS A 1 93 ? -5.473 1.005 18.172 1.00 94.75 93 LYS A O 1
ATOM 704 N N . THR A 1 94 ? -6.554 -0.312 19.625 1.00 95.94 94 THR A N 1
ATOM 705 C CA . THR A 1 94 ? -6.457 0.526 20.826 1.00 95.94 94 THR A CA 1
ATOM 706 C C . THR A 1 94 ? -6.140 -0.425 21.981 1.00 95.94 94 THR A C 1
ATOM 708 O O . THR A 1 94 ? -6.895 -1.364 22.221 1.00 95.94 94 THR A O 1
ATOM 711 N N . HIS A 1 95 ? -4.990 -0.257 22.645 1.00 94.31 95 HIS A N 1
ATOM 712 C CA . HIS A 1 95 ? -4.481 -1.218 23.643 1.00 94.31 95 HIS A CA 1
ATOM 713 C C . HIS A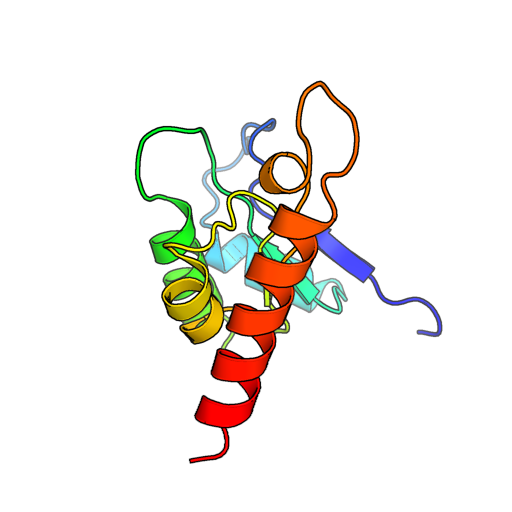 1 95 ? -4.464 -2.678 23.129 1.00 94.31 95 HIS A C 1
ATOM 715 O O . HIS A 1 95 ? -4.954 -3.590 23.789 1.00 94.31 95 HIS A O 1
ATOM 721 N N . ASN A 1 96 ? -3.952 -2.895 21.909 1.00 93.06 96 ASN A N 1
ATOM 722 C CA . ASN A 1 96 ? -3.887 -4.195 21.215 1.00 93.06 96 ASN A CA 1
ATOM 723 C C . ASN A 1 96 ? -5.224 -4.903 20.929 1.00 93.06 96 ASN A C 1
ATOM 725 O O . ASN A 1 96 ? -5.219 -5.990 20.353 1.00 93.06 96 ASN A O 1
ATOM 729 N N . LYS A 1 97 ? -6.363 -4.277 21.233 1.00 96.94 97 LYS A N 1
ATOM 730 C CA . LYS A 1 97 ? -7.695 -4.756 20.848 1.00 96.94 97 LYS A CA 1
ATOM 731 C C . LYS A 1 97 ? -8.206 -3.975 19.648 1.00 96.94 97 LYS A C 1
ATOM 733 O O . LYS A 1 97 ? -7.923 -2.786 19.531 1.00 96.94 97 LYS A O 1
ATOM 738 N N . ILE A 1 98 ? -8.951 -4.633 18.764 1.00 97.50 98 ILE A N 1
ATOM 739 C CA . ILE A 1 98 ? -9.610 -3.946 17.651 1.00 97.50 98 ILE A CA 1
ATOM 740 C C . ILE A 1 98 ? -10.628 -2.952 18.214 1.00 97.50 98 ILE A C 1
ATOM 742 O O . ILE A 1 98 ? -11.442 -3.303 19.064 1.00 97.50 98 ILE A O 1
ATOM 746 N N . ASP A 1 99 ? -10.568 -1.718 17.729 1.00 98.00 99 ASP A N 1
ATOM 747 C CA . ASP A 1 99 ? -11.464 -0.624 18.071 1.00 98.00 99 ASP A CA 1
ATOM 748 C C . ASP A 1 99 ? -12.499 -0.437 16.947 1.00 98.00 99 ASP A C 1
ATOM 750 O O . ASP A 1 99 ? -12.172 0.103 15.880 1.00 98.00 99 ASP A O 1
ATOM 754 N N . PRO A 1 100 ? -13.767 -0.844 17.155 1.00 98.12 100 PRO A N 1
ATOM 755 C CA . PRO A 1 100 ? -14.801 -0.741 16.131 1.00 98.12 100 PRO A CA 1
ATOM 756 C C . PRO A 1 100 ? -15.053 0.692 15.650 1.00 98.12 100 PRO A C 1
ATOM 758 O O . PRO A 1 100 ? -15.508 0.879 14.522 1.00 98.12 100 PRO A O 1
ATOM 761 N N . LYS A 1 101 ? -14.768 1.718 16.470 1.00 98.19 101 LYS A N 1
ATOM 762 C CA . LYS A 1 101 ? -14.923 3.121 16.052 1.00 98.19 101 LYS A CA 1
ATOM 763 C C . LYS A 1 101 ? -13.895 3.476 14.979 1.00 98.19 101 LYS A C 1
ATOM 765 O O . LYS A 1 101 ? -14.256 4.097 13.980 1.00 98.19 101 LYS A O 1
ATOM 770 N N . LYS A 1 102 ? -12.647 3.029 15.141 1.00 97.56 102 LYS A N 1
ATOM 771 C CA . LYS A 1 102 ? -11.576 3.239 14.155 1.00 97.56 102 LYS A CA 1
ATOM 772 C C . LYS A 1 102 ? -11.833 2.474 12.857 1.00 97.56 102 LYS A C 1
ATOM 774 O O . LYS A 1 102 ? -11.641 3.034 11.780 1.00 97.56 102 LYS A O 1
ATOM 779 N N . VAL A 1 103 ? -12.343 1.243 12.950 1.00 97.94 103 VAL A N 1
ATOM 780 C CA . VAL A 1 103 ? -12.762 0.462 11.771 1.00 97.94 103 VAL A CA 1
ATOM 781 C C . VAL A 1 103 ? -13.858 1.194 11.000 1.00 97.94 103 VAL A C 1
ATOM 783 O O . VAL A 1 103 ? -13.690 1.470 9.814 1.00 97.94 103 VAL A O 1
ATOM 786 N N . ARG A 1 104 ? -14.947 1.591 11.676 1.00 98.38 104 ARG A N 1
ATOM 787 C CA . ARG A 1 104 ? -16.040 2.349 11.045 1.00 98.38 104 ARG A CA 1
ATOM 788 C C . ARG A 1 104 ? -15.549 3.634 10.386 1.00 98.38 104 ARG A C 1
ATOM 790 O O . ARG A 1 104 ? -16.005 3.958 9.294 1.00 98.38 104 ARG A O 1
ATOM 797 N N . ARG A 1 105 ? -14.603 4.341 11.015 1.00 97.69 105 ARG A N 1
ATOM 798 C CA . ARG A 1 105 ? -14.034 5.570 10.452 1.00 97.69 105 ARG A CA 1
ATOM 799 C C . ARG A 1 105 ? -13.333 5.324 9.115 1.00 97.69 105 ARG A C 1
ATOM 801 O O . ARG A 1 105 ? -13.593 6.067 8.176 1.00 97.69 105 ARG A O 1
ATOM 808 N N . ILE A 1 106 ? -12.487 4.298 9.016 1.00 96.75 106 ILE A N 1
ATOM 809 C CA . ILE A 1 106 ? -11.820 3.942 7.752 1.00 96.75 106 ILE A CA 1
ATOM 810 C C . ILE A 1 106 ? -12.832 3.475 6.708 1.00 96.75 106 ILE A C 1
ATOM 812 O O . ILE A 1 106 ? -12.779 3.945 5.579 1.00 96.75 106 ILE A O 1
ATOM 816 N N . MET A 1 107 ? -13.783 2.615 7.082 1.00 97.19 107 MET A N 1
ATOM 817 C CA . MET A 1 107 ? -14.780 2.104 6.134 1.00 97.19 107 MET A CA 1
ATOM 818 C C . MET A 1 107 ? -15.677 3.208 5.563 1.00 97.19 107 MET A C 1
ATOM 820 O O . MET A 1 107 ? -16.029 3.148 4.391 1.00 97.19 107 MET A O 1
ATOM 824 N N . SER A 1 108 ? -16.023 4.226 6.360 1.00 97.62 108 SER A N 1
ATOM 825 C CA . SER A 1 108 ? -16.747 5.409 5.874 1.00 97.62 108 SER A CA 1
ATOM 826 C C . SER A 1 108 ? -15.952 6.136 4.791 1.00 97.62 108 SER A C 1
ATOM 828 O O . SER A 1 108 ? -16.478 6.400 3.717 1.00 97.62 108 SER A O 1
ATOM 830 N N . LEU A 1 109 ? -14.670 6.406 5.050 1.00 96.12 109 LEU A N 1
ATOM 831 C CA . LEU A 1 109 ? -13.805 7.115 4.106 1.00 96.12 109 LEU A CA 1
ATOM 832 C C . LEU A 1 109 ? -13.534 6.294 2.840 1.00 96.12 109 LEU A C 1
ATOM 834 O O . LEU A 1 109 ? -13.487 6.860 1.756 1.00 96.12 109 LEU A O 1
ATOM 838 N N . ALA A 1 110 ? -13.392 4.972 2.963 1.00 94.75 110 ALA A N 1
ATOM 839 C CA . ALA A 1 110 ? -13.237 4.080 1.817 1.00 94.75 110 ALA A CA 1
ATOM 840 C C . ALA A 1 110 ? -14.472 4.111 0.898 1.00 94.75 110 ALA A C 1
ATOM 842 O O . 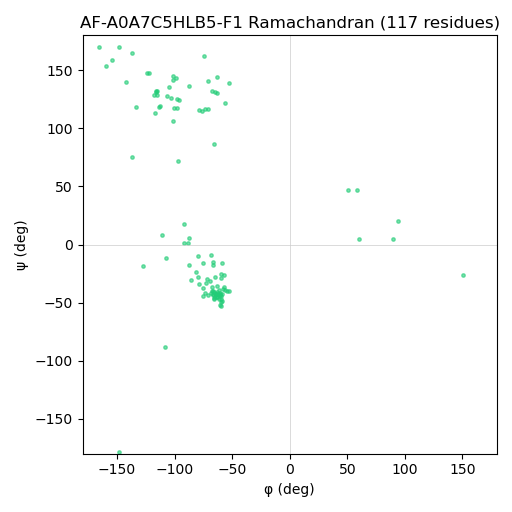ALA A 1 110 ? -14.325 4.206 -0.314 1.00 94.75 110 ALA A O 1
ATOM 843 N N . ARG A 1 111 ? -15.686 4.115 1.471 1.00 95.69 111 ARG A N 1
ATOM 844 C CA . ARG A 1 111 ? -16.934 4.244 0.698 1.00 95.69 111 ARG A CA 1
ATOM 845 C C . ARG A 1 111 ? -17.073 5.609 0.027 1.00 95.69 111 ARG A C 1
ATOM 847 O O . ARG A 1 111 ? -17.523 5.671 -1.108 1.00 95.69 111 ARG A O 1
ATOM 854 N N . GLU A 1 112 ? -16.684 6.689 0.707 1.00 94.69 112 GLU A N 1
ATOM 855 C CA . GLU A 1 112 ? -16.665 8.033 0.105 1.00 94.69 112 GLU A CA 1
ATOM 856 C C . GLU A 1 112 ? -15.759 8.080 -1.133 1.00 94.69 112 GLU A C 1
ATOM 858 O O . GLU A 1 112 ? -16.118 8.677 -2.142 1.00 94.69 112 GLU A O 1
ATOM 863 N N . VAL A 1 113 ? -14.588 7.445 -1.055 1.00 92.00 113 VAL A N 1
ATOM 864 C CA . VAL A 1 113 ? -13.632 7.351 -2.165 1.00 92.00 113 VAL A CA 1
ATOM 865 C C . VAL A 1 113 ? -14.199 6.526 -3.321 1.00 92.00 113 VAL A C 1
ATOM 867 O O . VAL A 1 113 ? -14.133 6.965 -4.463 1.00 92.00 113 VAL A O 1
ATOM 870 N N . GLU A 1 114 ? -14.783 5.362 -3.032 1.00 88.31 114 GLU A N 1
ATOM 871 C CA . GLU A 1 114 ? -15.388 4.483 -4.042 1.00 88.31 114 GLU A CA 1
ATOM 872 C C . GLU A 1 114 ? -16.538 5.178 -4.789 1.00 88.31 114 GLU A C 1
ATOM 874 O O . GLU A 1 114 ? -16.623 5.111 -6.012 1.00 88.31 114 GLU A O 1
ATOM 879 N N . GLN A 1 115 ? -17.389 5.911 -4.067 1.00 85.38 115 GLN A N 1
ATOM 880 C CA . GLN A 1 115 ? -18.504 6.663 -4.651 1.00 85.38 115 GLN A CA 1
ATOM 881 C C . GLN A 1 115 ? -18.045 7.907 -5.422 1.00 85.38 115 GLN A C 1
ATOM 883 O O . GLN A 1 115 ? -18.671 8.277 -6.410 1.00 85.38 115 GLN A O 1
ATOM 888 N N . GLY A 1 116 ? -16.958 8.549 -4.986 1.00 72.12 116 GLY A N 1
ATOM 889 C CA . GLY A 1 116 ? -16.379 9.716 -5.653 1.00 72.12 116 GLY A CA 1
ATOM 890 C C . GLY A 1 116 ? -15.600 9.399 -6.935 1.00 72.12 116 GLY A C 1
ATOM 891 O O . GLY A 1 116 ? -15.348 10.313 -7.711 1.00 72.12 116 GLY A O 1
ATOM 892 N N . GLY A 1 117 ? -15.228 8.134 -7.166 1.00 57.97 117 GLY A N 1
ATOM 893 C CA . GLY A 1 117 ? -14.557 7.662 -8.387 1.00 57.97 117 GLY A CA 1
ATOM 894 C C . GLY A 1 117 ? -15.498 7.238 -9.524 1.00 57.97 117 GLY A C 1
ATOM 895 O O . GLY A 1 117 ? -15.022 6.807 -10.568 1.00 57.97 117 GLY A O 1
ATOM 896 N N . LEU A 1 118 ? -16.819 7.345 -9.329 1.00 43.56 118 LEU A N 1
ATOM 897 C CA . LEU A 1 118 ? -17.861 7.094 -10.341 1.00 43.56 118 LEU A CA 1
ATOM 898 C C . LEU A 1 118 ? -18.274 8.370 -11.111 1.00 43.56 118 LEU A C 1
ATOM 900 O O . LEU A 1 118 ? -19.352 8.400 -11.707 1.00 43.56 118 LEU A O 1
ATOM 904 N N . GLY A 1 119 ? -17.450 9.423 -11.061 1.00 35.91 119 GLY A N 1
ATOM 905 C CA . GLY A 1 119 ? -17.650 10.697 -11.764 1.00 35.91 119 GLY A CA 1
ATOM 906 C C . GLY A 1 119 ? -16.740 10.859 -12.969 1.00 35.91 119 GLY A C 1
ATOM 907 O O . GLY A 1 119 ? -15.550 10.496 -12.847 1.00 35.91 1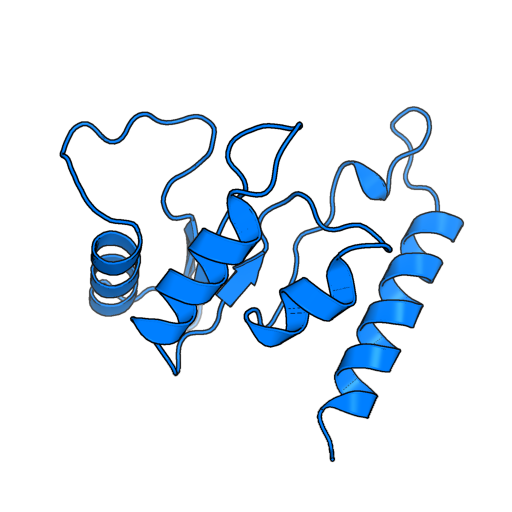19 GLY A O 1
#

Solvent-accessible surface area (backbone atoms only — not comparable to full-atom values): 7092 Å² total; per-residue (Å²): 124,98,68,86,43,70,42,75,47,78,48,58,88,62,79,74,91,59,102,68,55,68,43,57,50,50,54,50,44,44,75,72,63,35,65,27,39,26,47,38,44,61,66,96,87,69,81,59,43,63,56,52,36,49,48,36,31,70,67,39,74,86,57,46,27,28,35,54,42,88,65,43,87,87,46,45,69,67,50,51,77,52,28,79,45,73,44,76,59,74,70,33,40,54,95,88,36,80,34,69,67,51,46,52,53,47,54,53,54,52,50,53,49,60,64,62,67,78,112

pLDDT: mean 86.88, std 14.95, range [35.91, 98.38]

Mean predicted aligned error: 5.61 Å

Nearest PDB structures (foldseek):
  3qh2-assembly2_C  TM=7.749E-01  e=4.749E-03  Bacillus subtilis
  7r50-assembly1_F  TM=7.000E-01  e=6.161E-03  Mycolicibacterium smegmatis
  7oy9-assembly1_D  TM=6.742E-01  e=5.773E-03  Mycolicibacterium smegmatis
  7oy9-assembly2_F  TM=6.736E-01  e=7.018E-03  Mycolicibacterium smegmatis
  2rdm-assembly1_A  TM=3.982E-01  e=1.013E-01  Sinorhizobium medicae WSM419

Sequence (119 aa):
HTVRVMADIHVKHAIILTKRSIEESARDALRRGADALIVTGRVTGDAPILDDLKRVRQACPEAEIVVGSGTTPQNIKELAGYANAAIVGTYFKTHNKIDPKKVRRIMSLAREVEQGGLG

Radius of gyration: 14.95 Å; Cα contacts (8 Å, |Δi|>4): 161; chains: 1; bounding box: 40×32×39 Å